Protein AF-A0A3G6IYF8-F1 (afdb_monomer)

Foldseek 3Di:
DLVVLVVLLVVLVVLLVVLVVQCPDPPVSVVSSVVSNVSSVVSNVVSCCVNVPDDPPPD

pLDDT: mean 79.83, std 10.14, range [48.5, 90.38]

Mean predicted aligned error: 7.0 Å

Structure (mmCIF, N/CA/C/O backbone):
d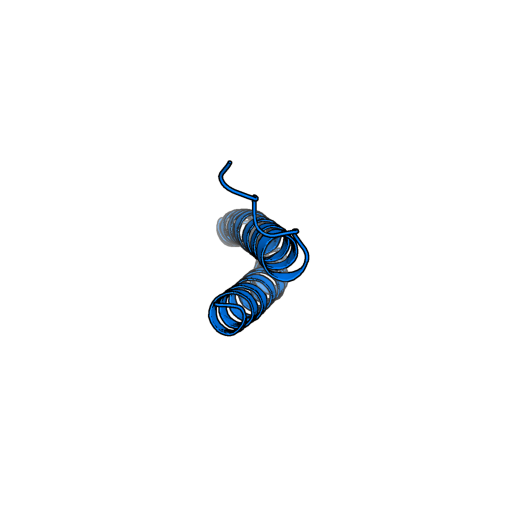ata_AF-A0A3G6IYF8-F1
#
_entry.id   AF-A0A3G6IYF8-F1
#
loop_
_atom_site.group_PDB
_atom_site.id
_atom_site.type_symbol
_atom_site.label_atom_id
_atom_site.label_alt_id
_atom_site.label_comp_id
_atom_site.label_asym_id
_atom_site.label_entity_id
_atom_site.label_seq_id
_atom_site.pdbx_PDB_ins_code
_atom_site.Cartn_x
_atom_site.Cartn_y
_atom_site.Cartn_z
_atom_site.occupancy
_atom_site.B_iso_or_equiv
_atom_site.auth_seq_id
_atom_site.auth_comp_id
_atom_site.auth_asym_id
_atom_site.auth_atom_id
_atom_site.pdbx_PDB_model_num
ATOM 1 N N . MET A 1 1 ? -14.958 4.370 14.164 1.00 61.25 1 MET A N 1
ATOM 2 C CA . MET A 1 1 ? -13.498 4.592 14.321 1.00 61.25 1 MET A CA 1
ATOM 3 C C . MET A 1 1 ? -12.682 3.477 13.665 1.00 61.25 1 MET A C 1
ATOM 5 O O . MET A 1 1 ? -11.987 3.780 12.713 1.00 61.25 1 MET A O 1
ATOM 9 N N . ARG A 1 2 ? -12.815 2.200 14.067 1.00 65.12 2 ARG A N 1
ATOM 10 C CA . ARG A 1 2 ? -12.035 1.076 13.491 1.00 65.12 2 ARG A CA 1
ATOM 11 C C . ARG A 1 2 ? -12.239 0.845 11.984 1.00 65.12 2 ARG A C 1
ATOM 13 O O . ARG A 1 2 ? -11.269 0.612 11.282 1.00 65.12 2 ARG A O 1
ATOM 20 N N . ALA A 1 3 ? -13.463 1.012 11.472 1.00 71.94 3 ALA A N 1
ATOM 21 C CA . ALA A 1 3 ? -13.750 0.873 10.038 1.00 71.94 3 ALA A CA 1
ATOM 22 C C . ALA A 1 3 ? -12.920 1.825 9.150 1.00 71.94 3 ALA A C 1
ATOM 24 O O . ALA A 1 3 ? -12.470 1.425 8.085 1.00 71.94 3 ALA A O 1
ATOM 25 N N . LYS A 1 4 ? -12.638 3.054 9.615 1.00 74.00 4 LYS A N 1
ATOM 26 C CA . LYS A 1 4 ? -11.781 4.009 8.888 1.00 74.00 4 LYS A CA 1
ATOM 27 C C . LYS A 1 4 ? -10.327 3.526 8.795 1.00 74.00 4 LYS A C 1
ATOM 29 O O . LYS A 1 4 ? -9.689 3.732 7.772 1.00 74.00 4 LYS A O 1
ATOM 34 N N . GLY A 1 5 ? -9.832 2.843 9.833 1.00 75.00 5 GLY A N 1
ATOM 35 C CA . GLY A 1 5 ? -8.511 2.209 9.817 1.00 75.00 5 GLY A CA 1
ATOM 36 C C . GLY A 1 5 ? -8.440 1.072 8.798 1.00 75.00 5 GLY A C 1
ATOM 37 O O . GLY A 1 5 ? -7.513 1.021 8.003 1.00 75.00 5 GLY A O 1
ATOM 38 N N . ILE A 1 6 ? -9.466 0.219 8.734 1.00 83.19 6 ILE A N 1
ATOM 39 C CA . ILE A 1 6 ? -9.525 -0.877 7.751 1.00 83.19 6 ILE A CA 1
ATOM 40 C C . ILE A 1 6 ? -9.515 -0.329 6.316 1.00 83.19 6 ILE A C 1
ATOM 42 O O . ILE A 1 6 ? -8.778 -0.835 5.479 1.00 83.19 6 ILE A O 1
ATOM 46 N N . VAL A 1 7 ? -10.257 0.747 6.039 1.00 83.94 7 VAL A N 1
ATOM 47 C CA . VAL A 1 7 ? -10.239 1.401 4.717 1.00 83.94 7 VAL A CA 1
ATOM 48 C C . VAL A 1 7 ? -8.843 1.936 4.370 1.00 83.94 7 VAL A C 1
ATOM 50 O O . VA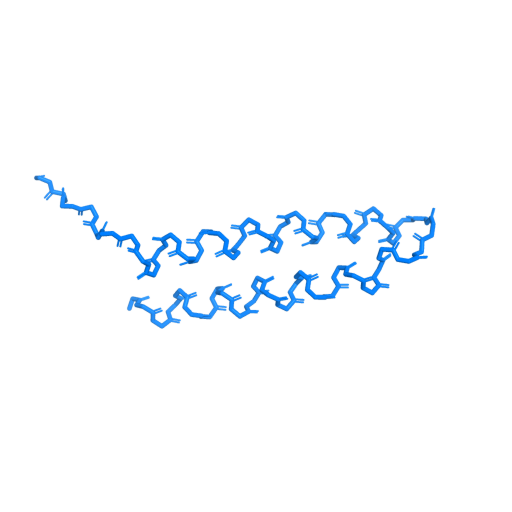L A 1 7 ? -8.369 1.714 3.259 1.00 83.94 7 VAL A O 1
ATOM 53 N N . LEU A 1 8 ? -8.153 2.572 5.324 1.00 81.25 8 LEU A N 1
ATOM 54 C CA . LEU A 1 8 ? -6.763 3.020 5.155 1.00 81.25 8 LEU A CA 1
ATOM 55 C C . LEU A 1 8 ? -5.790 1.857 4.922 1.00 81.25 8 LEU A C 1
ATOM 57 O O . LEU A 1 8 ? -4.879 1.982 4.109 1.00 81.25 8 LEU A O 1
ATOM 61 N N . LEU A 1 9 ? -6.008 0.721 5.592 1.00 85.62 9 LEU A N 1
ATOM 62 C CA . LEU A 1 9 ? -5.208 -0.489 5.404 1.00 85.62 9 LEU A CA 1
ATOM 63 C C . LEU A 1 9 ? -5.342 -0.997 3.967 1.00 85.62 9 LEU A C 1
ATOM 65 O O . LEU A 1 9 ? -4.340 -1.228 3.300 1.00 85.62 9 LEU A O 1
ATOM 69 N N . VAL A 1 10 ? -6.582 -1.132 3.486 1.00 89.56 10 VAL A N 1
ATOM 70 C CA . VAL A 1 10 ? -6.876 -1.616 2.131 1.00 89.56 10 VAL A CA 1
ATOM 71 C C . VAL A 1 10 ? -6.270 -0.679 1.087 1.00 89.56 10 VAL A C 1
ATOM 73 O O . VAL A 1 10 ? -5.583 -1.146 0.184 1.00 89.56 10 VAL A O 1
ATOM 76 N N . LEU A 1 11 ? -6.441 0.637 1.244 1.00 87.94 11 LEU A N 1
ATOM 77 C CA . LEU A 1 11 ? -5.819 1.636 0.367 1.00 87.94 11 LEU A CA 1
ATOM 78 C C . LEU A 1 11 ? -4.289 1.526 0.351 1.00 87.94 11 LEU A C 1
ATOM 80 O O . LEU A 1 11 ? -3.692 1.536 -0.723 1.00 87.94 11 LEU A O 1
ATOM 84 N N . GLY A 1 12 ? -3.659 1.388 1.521 1.00 85.31 12 GLY A N 1
ATOM 85 C CA . GLY A 1 12 ? -2.208 1.231 1.633 1.00 85.31 12 GLY A CA 1
ATOM 86 C C . GLY A 1 12 ? -1.694 -0.038 0.948 1.00 85.31 12 GLY A C 1
ATOM 87 O O . GLY A 1 12 ? -0.715 0.025 0.207 1.00 85.31 12 GLY A O 1
ATOM 88 N N . VAL A 1 13 ? -2.385 -1.169 1.130 1.00 89.31 13 VAL A N 1
ATOM 89 C CA . VAL A 1 13 ? -2.033 -2.445 0.484 1.00 89.31 13 VAL A CA 1
ATOM 90 C C . VAL A 1 13 ? -2.183 -2.357 -1.034 1.00 89.31 13 VAL A C 1
ATOM 92 O O . VAL A 1 13 ? -1.301 -2.820 -1.753 1.00 89.31 13 VAL A O 1
ATOM 95 N N . VAL A 1 14 ? -3.252 -1.733 -1.536 1.00 90.06 14 VAL A N 1
ATOM 96 C CA . VAL A 1 14 ? -3.468 -1.561 -2.983 1.00 90.06 14 VAL A CA 1
ATOM 97 C C . VAL A 1 14 ? -2.385 -0.672 -3.598 1.00 90.06 14 VAL A C 1
ATOM 99 O O . VAL A 1 14 ? -1.800 -1.045 -4.612 1.00 90.06 14 VAL A O 1
ATOM 102 N N . LEU A 1 15 ? -2.062 0.464 -2.971 1.00 84.69 15 LEU A N 1
ATOM 103 C CA . LEU A 1 15 ? -0.984 1.356 -3.425 1.00 84.69 15 LEU A CA 1
ATOM 104 C C . LEU A 1 15 ? 0.375 0.644 -3.445 1.00 84.69 15 LEU A C 1
ATOM 106 O O . LEU A 1 15 ? 1.135 0.776 -4.404 1.00 84.69 15 LEU A O 1
ATOM 110 N N . PHE A 1 16 ? 0.655 -0.152 -2.415 1.00 84.62 16 PHE A N 1
ATOM 111 C CA . PHE A 1 16 ? 1.877 -0.940 -2.328 1.00 84.62 16 PHE A CA 1
ATOM 112 C C . PHE A 1 16 ? 1.930 -2.035 -3.404 1.00 84.62 16 PHE A C 1
ATOM 114 O O . PHE A 1 16 ? 2.948 -2.188 -4.070 1.00 84.62 16 PHE A O 1
ATOM 121 N N . ALA A 1 17 ? 0.835 -2.754 -3.653 1.00 85.56 17 ALA A N 1
ATOM 122 C CA . ALA A 1 17 ? 0.775 -3.770 -4.705 1.00 85.56 17 ALA A CA 1
ATOM 123 C C . ALA A 1 17 ? 0.953 -3.168 -6.111 1.00 85.56 17 ALA A C 1
ATOM 125 O O . ALA A 1 17 ? 1.675 -3.724 -6.935 1.00 85.56 17 ALA A O 1
ATOM 126 N N . LEU A 1 18 ? 0.355 -2.002 -6.374 1.00 83.50 18 LEU A N 1
ATOM 127 C CA . LEU A 1 18 ? 0.514 -1.290 -7.646 1.00 83.50 18 LEU A CA 1
ATOM 128 C C . LEU A 1 18 ? 1.951 -0.802 -7.866 1.00 83.50 18 LEU A C 1
ATOM 130 O O . LEU A 1 18 ? 2.418 -0.768 -9.003 1.00 83.50 18 LEU A O 1
ATOM 134 N N . SER A 1 19 ? 2.677 -0.483 -6.791 1.00 80.75 19 SER A N 1
ATOM 135 C CA . SER A 1 19 ? 4.077 -0.070 -6.888 1.00 80.75 19 SER A CA 1
ATOM 136 C C . SER A 1 19 ? 4.995 -1.152 -7.469 1.00 80.75 19 SER A C 1
ATOM 138 O O . SER A 1 19 ? 5.918 -0.827 -8.214 1.00 80.75 19 SER A O 1
ATOM 140 N N . PHE A 1 20 ? 4.700 -2.434 -7.216 1.00 78.88 20 PHE A N 1
ATOM 141 C CA . PHE A 1 20 ? 5.472 -3.560 -7.755 1.00 78.88 20 PHE A CA 1
ATOM 142 C C . PHE A 1 20 ? 5.377 -3.677 -9.274 1.00 78.88 20 PHE A C 1
ATOM 144 O O . PHE A 1 20 ? 6.349 -4.072 -9.912 1.00 78.88 20 PHE A O 1
ATOM 151 N N . LEU A 1 21 ? 4.231 -3.315 -9.858 1.00 80.56 21 LEU A N 1
ATOM 152 C CA . LEU A 1 21 ? 4.045 -3.337 -11.310 1.00 80.56 21 LEU A CA 1
ATOM 153 C C . LEU A 1 21 ? 4.884 -2.257 -12.005 1.00 80.56 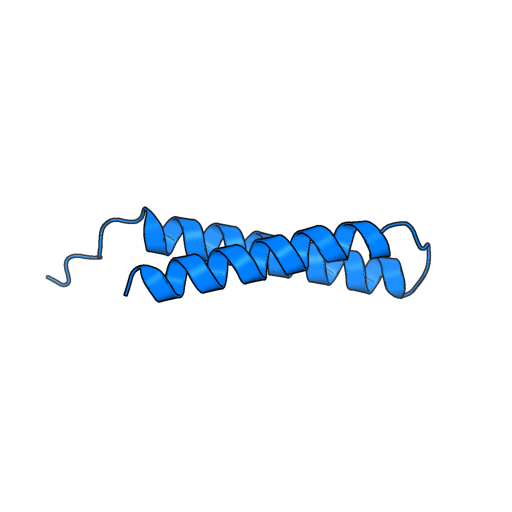21 LEU A C 1
ATOM 155 O O . LEU A 1 21 ? 5.343 -2.459 -13.123 1.00 80.56 21 LEU A O 1
ATOM 159 N N . LEU A 1 22 ? 5.110 -1.132 -11.325 1.00 77.69 22 LEU A N 1
ATOM 160 C CA . LEU A 1 22 ? 5.866 0.016 -11.835 1.00 77.69 22 LEU A CA 1
ATOM 161 C C . LEU A 1 22 ? 7.380 -0.117 -11.608 1.00 77.69 22 LEU A C 1
ATOM 163 O O . LEU A 1 22 ? 8.173 0.470 -12.339 1.00 77.69 22 LEU A O 1
ATOM 167 N N . LEU A 1 23 ? 7.799 -0.917 -10.621 1.00 72.69 23 LEU A N 1
ATOM 168 C CA . LEU A 1 23 ? 9.210 -1.096 -10.262 1.00 72.69 23 LEU A CA 1
ATOM 169 C C . LEU A 1 23 ? 10.032 -1.846 -11.329 1.00 72.69 23 LEU A C 1
ATOM 171 O O . LEU A 1 23 ? 11.258 -1.784 -11.311 1.00 72.69 23 LEU A O 1
ATOM 175 N N . GLY A 1 24 ? 9.373 -2.547 -12.257 1.00 68.75 24 GLY A N 1
ATOM 176 C CA . GLY A 1 24 ? 10.025 -3.260 -13.361 1.00 68.75 24 GLY A CA 1
ATOM 177 C C . GLY A 1 24 ? 10.533 -2.361 -14.495 1.00 68.75 24 GLY A C 1
ATOM 178 O O . GLY A 1 24 ? 11.283 -2.828 -15.351 1.00 68.75 24 GLY A O 1
ATOM 179 N N . ALA A 1 25 ? 10.153 -1.082 -14.517 1.00 75.19 25 ALA A N 1
ATOM 180 C CA . ALA A 1 25 ? 10.503 -0.148 -15.582 1.00 75.19 25 ALA A CA 1
ATOM 181 C C . ALA A 1 25 ? 11.689 0.747 -15.187 1.00 75.19 25 ALA A C 1
ATOM 183 O O . ALA A 1 25 ? 11.665 1.394 -14.154 1.00 75.19 25 ALA A O 1
ATOM 184 N N . HIS A 1 26 ? 12.729 0.852 -16.019 1.00 72.88 26 HIS A N 1
ATOM 185 C CA . HIS A 1 26 ? 14.017 1.475 -15.646 1.00 72.88 26 HIS A CA 1
ATOM 186 C C . HIS A 1 26 ? 14.053 3.023 -15.649 1.00 72.88 26 HIS A C 1
ATOM 188 O O . HIS A 1 26 ? 15.123 3.616 -15.543 1.00 72.88 26 HIS A O 1
ATOM 194 N N . ASN A 1 27 ? 12.898 3.682 -15.794 1.00 83.50 27 ASN A N 1
ATOM 195 C CA . ASN A 1 27 ? 12.779 5.129 -16.015 1.00 83.50 27 ASN A CA 1
ATOM 196 C C . ASN A 1 27 ? 11.951 5.802 -14.895 1.00 83.50 27 ASN A C 1
ATOM 198 O O . ASN A 1 27 ? 11.976 5.391 -13.737 1.00 83.50 27 ASN A O 1
ATOM 202 N N . ILE A 1 28 ? 11.186 6.843 -15.237 1.00 82.38 28 ILE A N 1
ATOM 203 C CA . ILE A 1 28 ? 10.317 7.610 -14.326 1.00 82.38 28 ILE A CA 1
ATOM 204 C C . ILE A 1 28 ? 9.318 6.701 -13.587 1.00 82.38 28 ILE A C 1
ATOM 206 O O . ILE A 1 28 ? 8.970 6.961 -12.437 1.00 82.38 28 ILE A O 1
ATOM 210 N N . GLU A 1 29 ? 8.901 5.605 -14.217 1.00 83.62 29 GLU A N 1
ATOM 211 C CA . GLU A 1 29 ? 7.992 4.617 -13.638 1.00 83.62 29 GLU A CA 1
ATOM 212 C C . GLU A 1 29 ? 8.578 3.903 -12.411 1.00 83.62 29 GLU A C 1
ATOM 214 O O . GLU A 1 29 ? 7.872 3.801 -11.412 1.00 83.62 29 GLU A O 1
ATOM 219 N N . ALA A 1 30 ? 9.865 3.522 -12.397 1.00 82.12 30 ALA A N 1
ATOM 220 C CA . ALA A 1 30 ? 10.494 2.987 -11.181 1.00 82.12 30 ALA A CA 1
ATOM 221 C C . ALA A 1 30 ? 10.553 4.027 -10.062 1.00 82.12 30 ALA A C 1
ATOM 223 O O . ALA A 1 30 ? 10.373 3.679 -8.896 1.00 82.12 30 ALA A O 1
ATOM 224 N N . MET A 1 31 ? 10.772 5.304 -10.396 1.00 85.81 31 MET A N 1
ATOM 225 C CA . MET A 1 31 ? 10.785 6.376 -9.397 1.00 85.81 31 MET A CA 1
ATOM 226 C C . MET A 1 31 ? 9.394 6.572 -8.777 1.00 85.81 31 MET A C 1
ATOM 228 O O . MET A 1 31 ? 9.266 6.683 -7.556 1.00 85.81 31 MET A O 1
ATOM 232 N N . LEU A 1 32 ? 8.343 6.551 -9.603 1.00 86.19 32 LEU A N 1
ATOM 233 C CA . LEU A 1 32 ? 6.949 6.580 -9.153 1.00 86.19 32 LEU A CA 1
ATOM 234 C C . LEU A 1 32 ? 6.584 5.322 -8.357 1.00 86.19 32 LEU A C 1
ATOM 236 O O . LEU A 1 32 ? 5.928 5.427 -7.322 1.00 86.19 32 LEU A O 1
ATOM 240 N N . GLY A 1 33 ? 7.054 4.152 -8.792 1.00 86.06 33 GLY A N 1
ATOM 241 C CA . GLY A 1 33 ? 6.925 2.888 -8.077 1.00 86.06 33 GLY A CA 1
ATOM 242 C C . GLY A 1 33 ? 7.549 2.969 -6.686 1.00 86.06 33 GLY A C 1
ATOM 243 O O . GLY A 1 33 ? 6.867 2.732 -5.698 1.00 86.06 33 GLY A O 1
ATOM 244 N N . ALA A 1 34 ? 8.800 3.409 -6.561 1.00 85.94 34 ALA A N 1
ATOM 245 C CA . ALA A 1 34 ? 9.466 3.546 -5.265 1.00 85.94 34 ALA A CA 1
ATOM 246 C C . ALA A 1 34 ? 8.736 4.524 -4.319 1.00 85.94 34 ALA A C 1
ATOM 248 O O . ALA A 1 34 ? 8.587 4.241 -3.127 1.00 85.94 34 ALA A O 1
ATOM 249 N N . LEU A 1 35 ? 8.219 5.640 -4.847 1.00 88.12 35 LEU A N 1
ATOM 250 C CA . LEU A 1 35 ? 7.394 6.592 -4.092 1.00 88.12 35 LEU A CA 1
ATOM 251 C C . LEU A 1 35 ? 6.082 5.963 -3.606 1.00 88.12 35 LEU A C 1
ATOM 253 O O . LEU A 1 35 ? 5.744 6.069 -2.425 1.00 88.12 35 LEU A O 1
ATOM 257 N N . LEU A 1 36 ? 5.362 5.275 -4.494 1.00 88.06 36 LEU A N 1
ATOM 258 C CA . LEU A 1 36 ? 4.127 4.563 -4.160 1.00 88.06 36 LEU A CA 1
ATOM 259 C C . LEU A 1 36 ? 4.373 3.444 -3.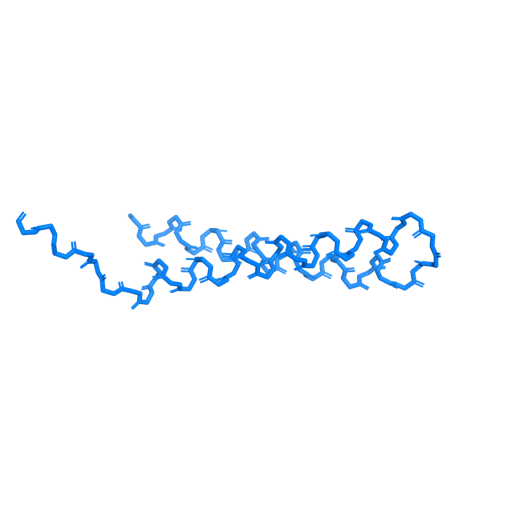145 1.00 88.06 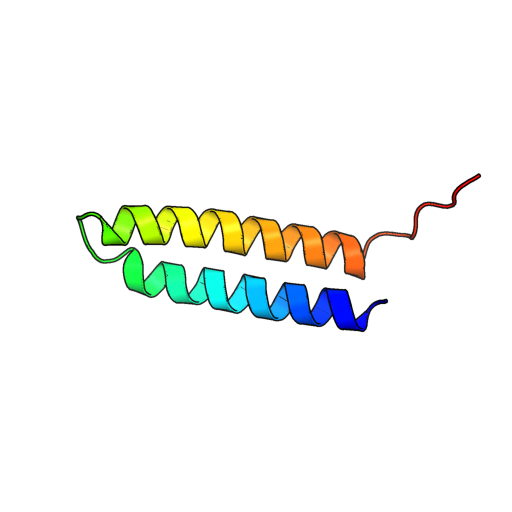36 LEU A C 1
ATOM 261 O O . LEU A 1 36 ? 3.562 3.255 -2.240 1.00 88.06 36 LEU A O 1
ATOM 265 N N . MET A 1 37 ? 5.508 2.754 -3.250 1.00 87.88 37 MET A N 1
ATOM 266 C CA . MET A 1 37 ? 5.926 1.722 -2.308 1.00 87.88 37 MET A CA 1
ATOM 267 C C . MET A 1 37 ? 6.141 2.320 -0.913 1.00 87.88 37 MET A C 1
ATOM 269 O O . MET A 1 37 ? 5.607 1.803 0.069 1.00 87.88 37 MET A O 1
ATOM 273 N N . GLY A 1 38 ? 6.854 3.447 -0.819 1.00 90.38 38 GLY A N 1
ATOM 274 C CA . GLY A 1 38 ? 7.087 4.149 0.445 1.00 90.38 38 GLY A CA 1
ATOM 275 C C . GLY A 1 38 ? 5.797 4.662 1.091 1.00 90.38 38 GLY A C 1
ATOM 276 O O . GLY A 1 38 ? 5.550 4.409 2.271 1.00 90.38 38 GLY A O 1
ATOM 277 N N . ILE A 1 39 ? 4.941 5.334 0.315 1.00 89.94 39 ILE A N 1
ATOM 278 C CA . ILE A 1 39 ? 3.661 5.878 0.802 1.00 89.94 39 ILE A CA 1
ATOM 279 C C . ILE A 1 39 ? 2.704 4.746 1.199 1.00 89.94 39 ILE A C 1
ATOM 281 O O . ILE A 1 39 ? 2.085 4.802 2.265 1.00 89.94 39 ILE A O 1
ATOM 285 N N . GLY A 1 40 ? 2.600 3.704 0.371 1.00 87.69 40 GLY A N 1
ATOM 286 C CA . GLY A 1 40 ? 1.778 2.526 0.636 1.00 87.69 40 GLY A CA 1
ATOM 287 C C . GLY A 1 40 ? 2.203 1.823 1.923 1.00 87.69 40 G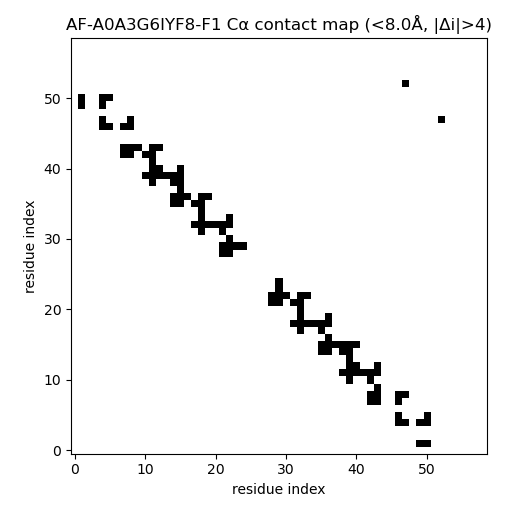LY A C 1
ATOM 288 O O . GLY A 1 40 ? 1.372 1.615 2.809 1.00 87.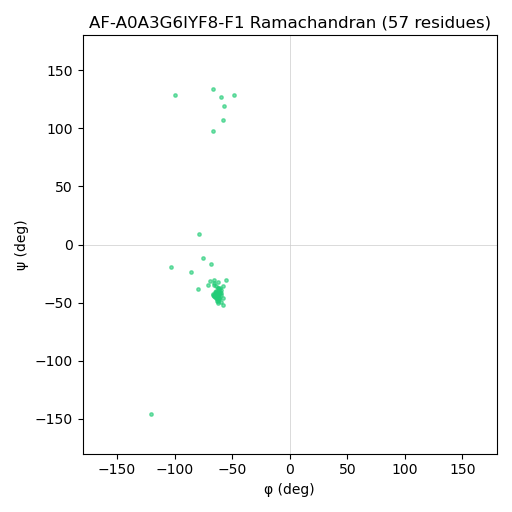69 40 GLY A O 1
ATOM 289 N N . ALA A 1 41 ? 3.502 1.553 2.084 1.00 85.75 41 ALA A N 1
ATOM 290 C CA . ALA A 1 41 ? 4.045 0.930 3.289 1.00 85.75 41 ALA A CA 1
ATOM 291 C C . ALA A 1 41 ? 3.802 1.782 4.547 1.00 85.75 41 ALA A C 1
ATOM 293 O O . ALA A 1 41 ? 3.317 1.264 5.556 1.00 85.75 41 ALA A O 1
ATOM 294 N N . ALA A 1 42 ? 4.063 3.093 4.487 1.00 88.38 42 ALA A N 1
ATOM 295 C CA . ALA A 1 42 ? 3.820 4.001 5.609 1.00 88.38 42 ALA A CA 1
ATOM 296 C C . ALA A 1 42 ? 2.334 4.041 6.009 1.00 88.38 42 ALA A C 1
ATOM 298 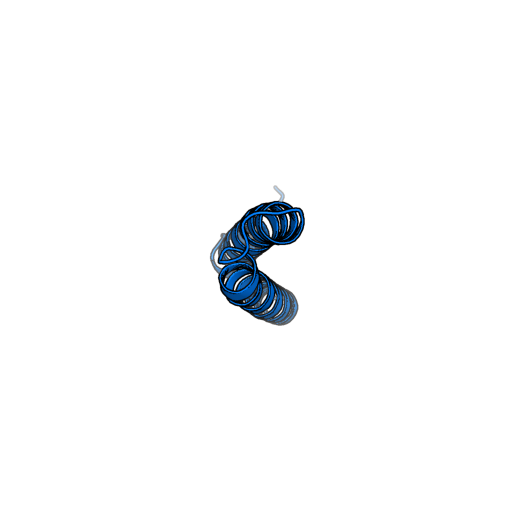O O . ALA A 1 42 ? 2.008 4.005 7.198 1.00 88.38 42 ALA A O 1
ATOM 299 N N . SER A 1 43 ? 1.428 4.050 5.027 1.00 87.81 43 SER A N 1
ATOM 300 C CA . SER A 1 43 ? -0.021 4.016 5.251 1.00 87.81 43 SER A CA 1
ATOM 301 C C . SER A 1 43 ? -0.476 2.710 5.918 1.00 87.81 43 SER A C 1
ATOM 303 O O . SER A 1 43 ? -1.257 2.740 6.874 1.00 87.81 43 SER A O 1
ATOM 305 N N . VAL A 1 44 ? 0.065 1.561 5.490 1.00 88.06 44 VAL A N 1
ATOM 306 C CA . VAL A 1 44 ? -0.213 0.256 6.115 1.00 88.06 44 VAL A CA 1
ATOM 307 C C . VAL A 1 44 ? 0.246 0.239 7.573 1.00 88.06 44 VAL A C 1
ATOM 309 O O . VAL A 1 44 ? -0.529 -0.144 8.451 1.00 88.06 44 VAL A O 1
ATOM 312 N N . VAL A 1 45 ? 1.465 0.707 7.858 1.00 87.88 45 VAL A N 1
ATOM 313 C CA . VAL A 1 45 ? 2.003 0.770 9.228 1.00 87.88 45 VAL A CA 1
ATOM 314 C C . VAL A 1 45 ? 1.171 1.708 10.108 1.00 87.88 45 VAL A C 1
ATOM 316 O O . VAL A 1 45 ? 0.816 1.346 11.232 1.00 87.88 45 VAL A O 1
ATOM 319 N N . ALA A 1 46 ? 0.798 2.885 9.599 1.00 85.25 46 ALA A N 1
ATOM 320 C CA . ALA A 1 46 ? -0.051 3.832 10.320 1.00 85.25 46 ALA A CA 1
ATOM 321 C C . ALA A 1 46 ? -1.438 3.244 10.621 1.00 85.25 46 ALA A C 1
ATOM 323 O O . ALA A 1 46 ? -1.949 3.385 11.735 1.00 85.25 46 ALA A O 1
ATOM 324 N N . SER A 1 47 ? -2.032 2.536 9.658 1.00 85.44 47 SER A N 1
ATOM 325 C CA . SER A 1 47 ? -3.316 1.865 9.848 1.00 85.44 47 SER A CA 1
ATOM 326 C C . SER A 1 47 ? -3.235 0.741 10.883 1.00 85.44 47 SER A C 1
ATOM 328 O O . SER A 1 47 ? -4.074 0.677 11.785 1.00 85.44 47 SER A O 1
ATOM 330 N N . LEU A 1 48 ? -2.199 -0.101 10.824 1.00 85.00 48 LEU A N 1
ATOM 331 C CA . LEU A 1 48 ? -1.966 -1.145 11.824 1.00 85.00 48 LEU A CA 1
ATOM 332 C C . LEU A 1 48 ? -1.789 -0.548 13.221 1.00 85.00 48 LEU A C 1
ATOM 334 O O . LEU A 1 48 ? -2.412 -1.026 14.168 1.00 85.00 48 LEU A O 1
ATOM 338 N N . SER A 1 49 ? -1.023 0.537 13.344 1.00 84.50 49 SER A N 1
ATOM 339 C CA . SER A 1 49 ? -0.861 1.268 14.605 1.00 84.50 49 SER A CA 1
ATOM 340 C C . SER A 1 49 ? -2.191 1.835 15.117 1.00 84.50 49 SER A C 1
ATOM 342 O O . SER A 1 49 ? -2.492 1.745 16.303 1.00 84.50 49 SER A O 1
ATOM 344 N N . PHE A 1 50 ? -3.057 2.334 14.234 1.00 81.12 50 PHE A N 1
ATOM 345 C CA . PHE A 1 50 ? -4.385 2.824 14.613 1.00 81.12 50 PHE A CA 1
ATOM 346 C C . PHE A 1 50 ? -5.361 1.702 15.015 1.00 81.12 50 PHE A C 1
ATOM 348 O O . PHE A 1 50 ? -6.213 1.892 15.888 1.00 81.12 50 PHE A O 1
ATOM 355 N N . LEU A 1 51 ? -5.274 0.536 14.369 1.00 80.88 51 LEU A N 1
ATOM 356 C CA . LEU A 1 51 ? -6.156 -0.608 14.618 1.00 80.88 51 LEU A CA 1
ATOM 357 C C . LEU A 1 51 ? -5.747 -1.412 15.859 1.00 80.88 51 LEU A C 1
ATOM 359 O O . LEU A 1 51 ? -6.626 -1.873 16.593 1.00 80.88 51 LEU A O 1
ATOM 363 N N . LEU A 1 52 ? -4.441 -1.570 16.083 1.00 82.38 52 LEU A N 1
ATOM 364 C CA . LEU A 1 52 ? -3.853 -2.394 17.146 1.00 82.38 52 LEU A CA 1
ATOM 365 C C . LEU A 1 52 ? -3.332 -1.567 18.331 1.00 82.38 52 LEU A C 1
ATOM 367 O O . LEU A 1 52 ? -3.166 -2.101 19.428 1.00 82.38 52 LEU A O 1
ATOM 371 N N . GLY A 1 53 ? -3.097 -0.269 18.143 1.00 71.50 53 GLY A N 1
ATOM 372 C CA . GLY A 1 53 ? -2.659 0.634 19.198 1.00 71.50 53 GLY A CA 1
ATOM 373 C C . GLY A 1 53 ? -3.735 0.826 20.263 1.00 71.50 53 GLY A C 1
ATOM 374 O O . GLY A 1 53 ? -4.912 1.067 19.974 1.00 71.50 53 GLY A O 1
ATOM 375 N N . LYS A 1 54 ? -3.333 0.743 21.536 1.00 62.72 54 LYS A N 1
ATOM 376 C CA . LYS A 1 54 ? -4.194 1.160 22.648 1.00 62.72 54 LYS A CA 1
ATOM 377 C C . LYS A 1 54 ? -4.532 2.636 22.446 1.00 62.72 54 LYS A C 1
ATOM 379 O O . LYS A 1 54 ? -3.627 3.449 22.287 1.00 62.72 54 LYS A O 1
ATOM 384 N N . LYS A 1 55 ? -5.829 2.980 22.467 1.00 59.97 55 LYS A N 1
ATOM 385 C CA . LYS A 1 55 ? -6.266 4.384 22.467 1.00 59.97 55 LYS A CA 1
ATOM 386 C C . LYS A 1 55 ? -5.456 5.132 23.533 1.00 59.97 55 LYS A C 1
ATOM 388 O O . LYS A 1 55 ? -5.431 4.636 24.666 1.00 59.97 55 LYS A O 1
ATOM 393 N N . PRO A 1 56 ? -4.817 6.270 23.207 1.00 59.62 56 PRO A N 1
ATOM 394 C CA . PRO A 1 56 ? -4.161 7.067 24.226 1.00 59.62 56 PRO A CA 1
ATOM 395 C C . PRO A 1 56 ? -5.230 7.410 25.259 1.00 59.62 56 PRO A C 1
ATOM 397 O O . PRO A 1 56 ? -6.272 7.979 24.924 1.00 59.62 56 PRO A O 1
ATOM 400 N N . LYS A 1 57 ? -5.021 6.972 26.503 1.00 57.84 57 LYS A N 1
ATOM 401 C CA . LYS A 1 57 ? -5.787 7.499 27.623 1.00 57.84 57 LYS A CA 1
ATOM 402 C C . LYS A 1 57 ? -5.341 8.951 27.726 1.00 57.84 57 LYS A C 1
ATOM 404 O O . LYS A 1 57 ? -4.251 9.206 28.222 1.00 57.84 57 LYS A O 1
ATOM 4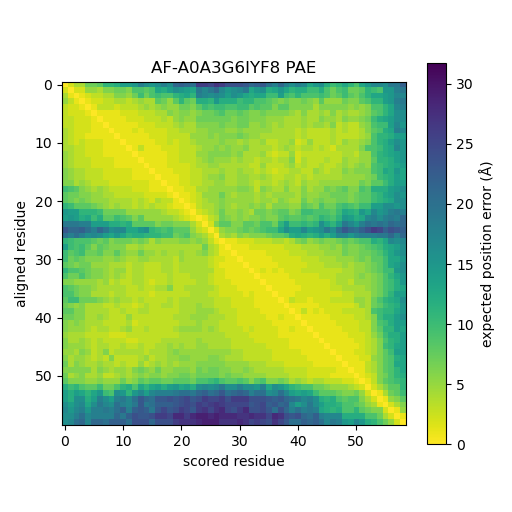09 N N . MET A 1 58 ? -6.121 9.863 27.149 1.00 50.31 58 MET A N 1
ATOM 410 C CA . MET A 1 58 ? -6.025 11.271 27.508 1.00 50.31 58 MET A CA 1
ATOM 411 C C . MET A 1 58 ? -6.301 11.301 29.008 1.00 50.31 58 MET A C 1
ATOM 413 O O . MET A 1 58 ? -7.400 10.931 29.428 1.00 50.31 58 MET A O 1
ATOM 417 N N . GLN A 1 59 ? -5.237 11.532 29.778 1.00 48.50 59 GLN A N 1
ATOM 418 C CA . GLN A 1 59 ? -5.344 11.832 31.198 1.00 48.50 59 GLN A CA 1
ATOM 419 C C . GLN A 1 59 ? -6.157 13.107 31.374 1.00 48.50 59 GLN A C 1
ATOM 421 O O . GLN A 1 59 ? -5.990 14.020 30.533 1.00 48.50 59 GLN A O 1
#

Secondary structure (DSSP, 8-state):
-HHHHHHHHHHHHHHHHHHHHHTTSTTHHHHHHHHHHHHHHHHHHHHHHHHHSPPP---

Solvent-accessible surface area (backbone atoms only — not comparable to full-atom values): 3100 Å² total; per-residue (Å²): 116,65,68,61,27,54,53,41,30,53,53,12,50,52,38,30,58,55,12,62,73,28,52,78,38,98,53,71,47,22,56,52,10,55,50,33,32,51,53,11,50,52,36,31,53,52,18,49,46,65,65,70,45,77,77,78,78,80,125

Organism: NCBI:txid2079234

Nearest PDB structures (foldseek):
  7a0g-assembly1_FFF  TM=4.897E-01  e=7.219E+00  Serratia marcescens

Sequence (59 aa):
MRAKGIVLLVLGVVLFALSFLLLGAHNIEAMLGALLMGIGAASVVASLSFLLGKKPKMQ

Radius of gyration: 14.36 Å; Cα contacts (8 Å, |Δi|>4): 62; chains: 1; bounding box: 28×16×47 Å